Protein AF-A0AAU8P991-F1 (afdb_monomer)

pLDDT: mean 91.73, std 12.85, range [40.94, 98.5]

Solvent-accessible surface area (backbone atoms only — not comparable to full-atom values): 6322 Å² total; per-residue (Å²): 134,84,81,77,74,77,77,77,81,64,80,23,29,43,45,79,46,72,27,43,39,90,94,50,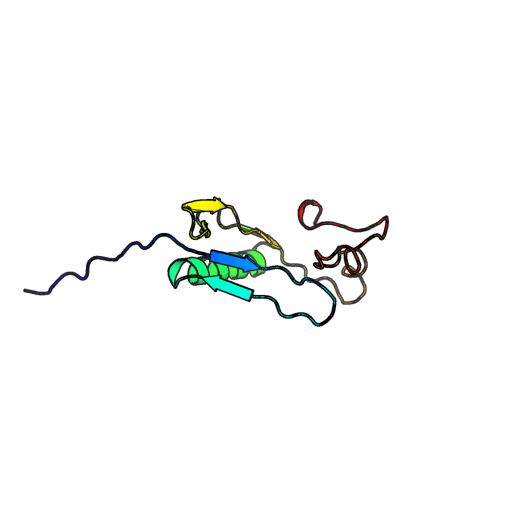75,67,50,76,52,54,44,74,55,20,46,52,48,53,52,51,21,46,57,36,6,76,74,64,45,45,20,58,52,82,44,64,32,18,39,98,88,66,56,64,41,63,56,75,36,77,47,80,89,62,52,86,61,65,73,50,77,34,48,51,57,75,26,70,32,85,92,50,34,66,78,72,91,78,50,39,46,84,91,73,105

Structure (mmCIF, N/CA/C/O backbone):
data_AF-A0AAU8P991-F1
#
_entry.id   AF-A0AAU8P991-F1
#
loop_
_atom_site.group_PDB
_atom_site.id
_atom_site.type_symbol
_atom_site.label_atom_id
_atom_site.label_alt_id
_atom_site.label_comp_id
_atom_site.label_asym_id
_atom_site.label_entity_id
_atom_site.label_seq_id
_atom_site.pdbx_PDB_ins_code
_atom_site.Cartn_x
_atom_site.Cartn_y
_atom_site.Cartn_z
_atom_site.occupancy
_atom_site.B_iso_or_equiv
_atom_site.auth_seq_id
_atom_site.auth_comp_id
_atom_site.auth_asym_id
_atom_site.auth_atom_id
_atom_site.pdbx_PDB_model_num
ATOM 1 N N . MET A 1 1 ? -22.497 13.100 36.579 1.00 40.94 1 MET A N 1
ATOM 2 C CA . MET A 1 1 ? -22.867 12.902 35.159 1.00 40.94 1 MET A CA 1
ATOM 3 C C . MET A 1 1 ? -21.591 12.662 34.362 1.00 40.94 1 MET A C 1
ATOM 5 O O . MET A 1 1 ? -20.772 13.566 34.263 1.00 40.94 1 MET A O 1
ATOM 9 N N . SER A 1 2 ? -21.364 11.434 33.892 1.00 50.59 2 SER A N 1
ATOM 10 C CA . SER A 1 2 ? -20.170 11.083 33.112 1.00 50.59 2 SER A CA 1
ATOM 11 C C . SER A 1 2 ? -20.309 11.628 31.689 1.00 50.59 2 SER A C 1
ATOM 13 O O . SER A 1 2 ? -21.279 11.311 30.999 1.00 50.59 2 SER A O 1
ATOM 15 N N . LYS A 1 3 ? -19.370 12.477 31.252 1.00 48.78 3 LYS A N 1
ATOM 16 C CA . LYS A 1 3 ? -19.290 12.933 29.859 1.00 48.78 3 LYS A CA 1
ATOM 17 C C . LYS A 1 3 ? -18.961 11.718 28.991 1.00 48.78 3 LYS A C 1
ATOM 19 O O . LYS A 1 3 ? -17.815 11.278 28.938 1.00 48.78 3 LYS A O 1
ATOM 24 N N . ARG A 1 4 ? -19.971 11.170 28.313 1.00 53.06 4 ARG A N 1
ATOM 25 C CA . ARG A 1 4 ? -19.809 10.166 27.255 1.00 53.06 4 ARG A CA 1
ATOM 26 C C . ARG A 1 4 ? -18.880 10.786 26.202 1.00 53.06 4 ARG A C 1
ATOM 28 O O . ARG A 1 4 ? -19.287 11.714 25.509 1.00 53.06 4 ARG A O 1
ATOM 35 N N . LYS A 1 5 ? -17.613 10.352 26.143 1.00 52.94 5 LYS A N 1
ATOM 36 C CA . LYS A 1 5 ? -16.674 10.772 25.091 1.00 52.94 5 LYS A CA 1
ATOM 37 C C . LYS A 1 5 ? -17.343 10.447 23.753 1.00 52.94 5 LYS A C 1
ATOM 39 O O . LYS A 1 5 ? -17.579 9.273 23.473 1.00 52.94 5 LYS A O 1
ATOM 44 N N . LYS A 1 6 ? -17.697 11.465 22.958 1.00 47.97 6 LYS A N 1
ATOM 45 C CA . LYS A 1 6 ? -18.040 11.262 21.545 1.00 47.97 6 LYS A CA 1
ATOM 46 C C . LYS A 1 6 ? -16.865 10.491 20.942 1.00 47.97 6 LYS A C 1
ATOM 48 O O . LYS A 1 6 ? -15.741 10.983 20.997 1.00 47.97 6 LYS A O 1
ATOM 53 N N . LYS A 1 7 ? -17.095 9.272 20.442 1.00 50.62 7 LYS A N 1
ATOM 54 C CA . LYS A 1 7 ? -16.136 8.634 19.536 1.00 50.62 7 LYS A CA 1
ATOM 55 C C . LYS A 1 7 ? -16.063 9.575 18.339 1.00 50.62 7 LYS A C 1
ATOM 57 O O . LYS A 1 7 ? -17.027 9.654 17.587 1.00 50.62 7 LYS A O 1
ATOM 62 N N . ASN A 1 8 ? 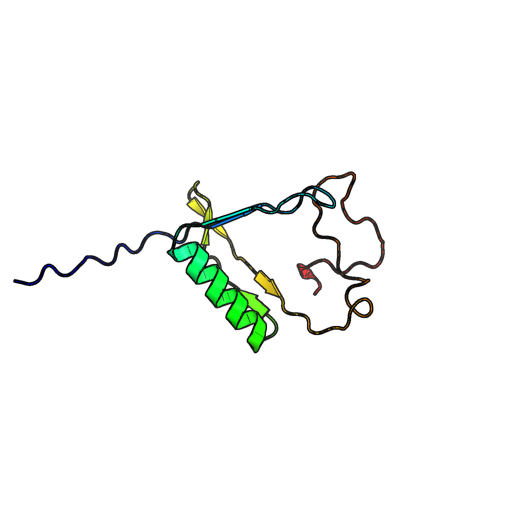-14.986 10.347 18.231 1.00 54.03 8 ASN A N 1
ATOM 63 C CA . ASN A 1 8 ? -14.661 11.021 16.985 1.00 54.03 8 ASN A CA 1
ATOM 64 C C . ASN A 1 8 ? -14.370 9.884 16.001 1.00 54.03 8 ASN A C 1
ATOM 66 O O . ASN A 1 8 ? -13.339 9.218 16.100 1.00 54.03 8 ASN A O 1
ATOM 70 N N . THR A 1 9 ? -15.342 9.551 15.158 1.00 60.16 9 THR A N 1
ATOM 71 C CA . THR A 1 9 ? -15.140 8.652 14.023 1.00 60.16 9 THR A CA 1
ATOM 72 C C . THR A 1 9 ? -14.431 9.477 12.962 1.00 60.16 9 THR A C 1
ATOM 74 O O . THR A 1 9 ? -15.064 9.977 12.037 1.00 60.16 9 THR A O 1
ATOM 77 N N . GLU A 1 10 ? -13.148 9.758 13.187 1.00 81.88 10 GLU A N 1
ATOM 78 C CA . GLU A 1 10 ? -12.349 10.451 12.183 1.00 81.88 10 GLU A CA 1
ATOM 79 C C . GLU A 1 10 ? -12.219 9.557 10.959 1.00 81.88 10 GLU A C 1
ATOM 81 O O . GLU A 1 10 ? -12.067 8.339 11.088 1.00 81.88 10 GLU A O 1
ATOM 86 N N . ILE A 1 11 ? -12.320 10.182 9.789 1.00 92.44 11 ILE A N 1
ATOM 87 C CA . ILE A 1 11 ? -12.130 9.535 8.494 1.00 92.44 11 ILE A CA 1
ATOM 88 C C . ILE A 1 11 ? -10.744 8.870 8.506 1.00 92.44 11 ILE A C 1
ATOM 90 O O . ILE A 1 11 ? -9.786 9.535 8.907 1.00 92.44 11 ILE A O 1
ATOM 94 N N . PRO A 1 12 ? -10.603 7.588 8.133 1.00 96.75 12 PRO A N 1
ATOM 95 C CA . PRO A 1 12 ? -9.302 6.931 8.076 1.00 96.75 12 PRO A CA 1
ATOM 96 C C . PRO A 1 12 ? -8.443 7.558 6.976 1.00 96.75 12 PRO A C 1
ATOM 98 O O . PRO A 1 12 ? -8.645 7.303 5.793 1.00 96.75 12 PRO A O 1
ATOM 101 N N . LEU A 1 13 ? -7.495 8.406 7.368 1.00 97.75 13 LEU A N 1
ATOM 102 C CA . LEU A 1 13 ? -6.590 9.066 6.434 1.00 97.75 13 LEU A CA 1
ATOM 103 C C . LEU A 1 13 ? -5.312 8.251 6.322 1.00 97.75 13 LEU A C 1
ATOM 105 O O . LEU A 1 13 ? -4.684 7.955 7.343 1.00 97.75 13 LEU A O 1
ATOM 109 N N . LEU A 1 14 ? -4.926 7.915 5.096 1.00 98.06 14 LEU A N 1
ATOM 110 C CA . LEU A 1 14 ? -3.715 7.163 4.812 1.00 98.06 14 LEU A CA 1
ATOM 111 C C . LEU A 1 14 ? -3.134 7.609 3.471 1.00 98.06 14 LEU A C 1
ATOM 113 O O . LEU A 1 14 ? -3.815 7.607 2.452 1.00 98.06 14 LEU A O 1
ATOM 117 N N . HIS A 1 15 ? -1.854 7.943 3.473 1.00 98.19 15 HIS A N 1
ATOM 118 C CA . HIS A 1 15 ? -1.050 8.215 2.295 1.00 98.19 15 HIS A CA 1
ATOM 119 C C . HIS A 1 15 ? 0.122 7.242 2.282 1.00 98.19 15 HIS A C 1
ATOM 121 O O . HIS A 1 15 ? 0.855 7.136 3.269 1.00 98.19 15 HIS A O 1
ATOM 127 N N . VAL A 1 16 ? 0.302 6.551 1.161 1.00 96.00 16 VAL A N 1
ATOM 128 C CA . VAL A 1 16 ? 1.425 5.641 0.935 1.00 96.00 16 VAL A CA 1
ATOM 129 C C . VAL A 1 16 ? 2.252 6.197 -0.212 1.00 96.00 16 VAL A C 1
ATOM 131 O O . VAL A 1 16 ? 1.767 6.329 -1.333 1.00 96.00 16 VAL A O 1
ATOM 134 N N . TYR A 1 17 ? 3.502 6.535 0.079 1.00 96.00 17 TYR A N 1
ATOM 135 C CA . TYR A 1 17 ? 4.454 7.049 -0.893 1.00 96.00 17 TYR A CA 1
ATOM 136 C C . TYR A 1 17 ? 5.481 5.959 -1.188 1.00 96.00 17 TYR A C 1
ATOM 138 O O . TYR A 1 17 ? 6.275 5.588 -0.319 1.00 96.00 17 TYR A O 1
ATOM 146 N N . GLY A 1 18 ? 5.416 5.422 -2.408 1.00 93.31 18 GLY A N 1
ATOM 147 C CA . GLY A 1 18 ? 6.305 4.362 -2.875 1.00 93.31 18 GLY A CA 1
ATOM 148 C C . GLY A 1 18 ? 7.757 4.820 -3.016 1.00 93.31 18 GLY A C 1
ATOM 149 O O . GLY A 1 18 ? 8.048 6.011 -3.153 1.00 93.31 18 GLY A O 1
ATOM 150 N N . GLN A 1 19 ? 8.664 3.847 -3.019 1.00 96.75 19 GLN A N 1
ATOM 151 C CA . GLN A 1 19 ? 10.099 4.074 -3.148 1.00 96.75 19 GLN A CA 1
ATOM 152 C C . GLN A 1 19 ? 10.436 4.593 -4.554 1.00 96.75 19 GLN A C 1
ATOM 154 O O . GLN A 1 19 ? 10.027 3.999 -5.551 1.00 96.75 19 GLN A O 1
ATOM 159 N N . HIS A 1 20 ? 11.170 5.702 -4.657 1.00 96.81 20 HIS A N 1
ATOM 160 C CA . HIS A 1 20 ? 11.501 6.295 -5.956 1.00 96.81 20 HIS A CA 1
ATOM 161 C C . HIS A 1 20 ? 12.603 5.509 -6.684 1.00 96.81 20 HIS A C 1
ATOM 163 O O . HIS A 1 20 ? 12.402 5.111 -7.834 1.00 96.81 20 HIS A O 1
ATOM 169 N N . ALA A 1 21 ? 13.713 5.219 -6.004 1.00 97.75 21 ALA A N 1
ATOM 170 C CA . ALA A 1 21 ? 14.803 4.382 -6.497 1.00 97.75 21 ALA A CA 1
ATOM 171 C C . ALA A 1 21 ? 15.403 3.498 -5.389 1.00 97.75 21 ALA A C 1
ATOM 173 O O . ALA A 1 21 ? 15.028 3.580 -4.219 1.00 97.75 21 ALA A O 1
ATOM 174 N N . TRP A 1 22 ? 16.357 2.636 -5.752 1.00 97.00 22 TRP A N 1
ATOM 175 C CA . TRP A 1 22 ? 17.106 1.834 -4.784 1.00 97.00 22 TRP A CA 1
ATOM 176 C C . TRP A 1 22 ? 17.678 2.715 -3.657 1.00 97.00 22 TRP A C 1
ATOM 178 O O . TRP A 1 22 ? 18.236 3.779 -3.905 1.00 97.00 22 TRP A O 1
ATOM 188 N N . HIS A 1 23 ? 17.563 2.237 -2.417 1.00 96.31 23 HIS A N 1
ATOM 189 C CA . HIS A 1 23 ? 18.009 2.917 -1.190 1.00 96.31 23 HIS A CA 1
ATOM 190 C C . HIS A 1 23 ? 17.208 4.159 -0.751 1.00 96.31 23 HIS A C 1
ATOM 192 O O . HIS A 1 23 ? 17.513 4.679 0.319 1.00 96.31 23 HIS A O 1
ATOM 198 N N . ASP A 1 24 ? 16.180 4.598 -1.488 1.00 97.06 24 ASP A N 1
ATOM 199 C CA . ASP A 1 24 ? 15.314 5.699 -1.037 1.00 97.06 24 ASP A CA 1
ATOM 200 C C . ASP A 1 24 ? 14.370 5.260 0.095 1.00 97.06 24 ASP A C 1
ATOM 202 O O . ASP A 1 24 ? 13.959 4.099 0.168 1.00 97.06 24 ASP A O 1
ATOM 206 N N . ASP A 1 25 ? 13.982 6.199 0.956 1.00 97.38 25 ASP A N 1
ATOM 207 C CA . ASP A 1 25 ? 12.975 5.964 1.992 1.00 97.38 25 ASP A CA 1
ATOM 208 C C . ASP A 1 25 ? 11.569 5.768 1.393 1.00 97.38 25 ASP A C 1
ATOM 210 O O . ASP A 1 25 ? 11.243 6.252 0.305 1.00 97.38 25 ASP A O 1
ATOM 214 N N . VAL A 1 26 ? 10.702 5.105 2.161 1.00 96.75 26 VAL A N 1
ATOM 215 C CA . VAL A 1 26 ? 9.250 5.095 1.938 1.00 96.75 26 VAL A CA 1
ATOM 216 C C . VAL A 1 26 ? 8.559 5.844 3.065 1.00 96.75 26 VAL A C 1
ATOM 218 O O . VAL A 1 26 ? 8.964 5.755 4.227 1.00 96.75 26 VAL A O 1
ATOM 221 N N . TYR A 1 27 ? 7.476 6.545 2.741 1.00 97.69 27 TYR A N 1
ATOM 222 C CA . TYR A 1 27 ? 6.678 7.250 3.738 1.00 97.69 27 TYR A CA 1
ATOM 223 C C . TYR A 1 27 ? 5.264 6.684 3.763 1.00 97.69 27 TYR A C 1
ATOM 225 O O . TYR A 1 27 ? 4.579 6.626 2.744 1.00 97.69 27 TYR A O 1
ATOM 233 N N . ILE A 1 28 ? 4.814 6.296 4.953 1.00 98.12 28 ILE A N 1
ATOM 234 C CA . ILE A 1 28 ? 3.416 5.972 5.226 1.00 98.12 28 ILE A CA 1
ATOM 235 C C . ILE A 1 28 ? 2.934 6.987 6.251 1.00 98.12 28 ILE A C 1
ATOM 237 O O . ILE A 1 28 ? 3.401 7.007 7.390 1.00 98.12 28 ILE A O 1
ATOM 241 N N . VAL A 1 29 ? 2.018 7.853 5.833 1.00 98.38 29 VAL A N 1
ATOM 242 C CA . VAL A 1 29 ? 1.473 8.924 6.667 1.00 98.38 29 VAL A CA 1
ATOM 243 C C . VAL A 1 29 ? -0.005 8.656 6.851 1.00 98.38 29 VAL A C 1
ATOM 245 O O . VAL A 1 29 ? -0.767 8.687 5.893 1.00 98.38 29 VAL A O 1
ATOM 248 N N . GLY A 1 30 ? -0.427 8.403 8.081 1.00 97.12 30 GLY A N 1
ATOM 249 C CA . GLY A 1 30 ? -1.837 8.218 8.380 1.00 97.12 30 GLY A CA 1
ATOM 250 C C . GLY A 1 30 ? -2.210 8.795 9.729 1.00 97.12 30 GLY A C 1
ATOM 251 O O . GLY A 1 30 ? -1.367 8.944 10.618 1.00 97.12 30 GLY A O 1
ATOM 252 N N . ASN A 1 31 ? -3.492 9.109 9.888 1.00 97.06 31 ASN A N 1
ATOM 253 C CA . ASN A 1 31 ? -4.030 9.321 11.223 1.00 97.06 31 ASN A CA 1
ATOM 254 C C . ASN A 1 31 ? -4.158 7.974 11.947 1.00 97.06 31 ASN A C 1
ATOM 256 O O . ASN A 1 31 ? -3.883 6.905 11.395 1.00 97.06 31 ASN A O 1
ATOM 260 N N . LYS A 1 32 ? -4.579 8.019 13.212 1.00 96.06 32 LYS A N 1
ATOM 261 C CA . LYS A 1 32 ? -4.699 6.812 14.029 1.00 96.06 32 LYS A CA 1
ATOM 262 C C . LYS A 1 32 ? -5.555 5.740 13.338 1.00 96.06 32 LYS A C 1
ATOM 264 O O . LYS A 1 32 ? -5.139 4.591 13.282 1.00 96.06 32 LYS A O 1
ATOM 269 N N . GLN A 1 33 ? -6.709 6.121 12.799 1.00 95.56 33 GLN A N 1
ATOM 270 C CA . GLN A 1 33 ? -7.665 5.218 12.164 1.00 95.56 33 GLN A CA 1
ATOM 271 C C . GLN A 1 33 ? -7.101 4.597 10.879 1.00 95.56 33 GLN A C 1
ATOM 273 O O . GLN A 1 33 ? -7.211 3.386 10.705 1.00 95.56 33 GLN A O 1
ATOM 278 N N . GLY A 1 34 ? -6.451 5.387 10.018 1.00 96.88 34 GLY A N 1
ATOM 279 C CA . GLY A 1 34 ? -5.818 4.886 8.794 1.00 96.88 34 GLY A CA 1
ATOM 280 C C . GLY A 1 34 ? -4.671 3.912 9.079 1.00 96.88 34 GLY A C 1
ATOM 281 O O . GLY A 1 34 ? -4.590 2.852 8.461 1.00 96.88 34 GLY A O 1
ATOM 282 N N . LEU A 1 35 ? -3.824 4.211 10.073 1.00 97.94 35 LEU A N 1
ATOM 283 C CA . LEU A 1 35 ? -2.741 3.307 10.486 1.00 97.94 35 LEU A CA 1
ATOM 284 C C . LEU A 1 35 ? -3.266 2.033 11.169 1.00 97.94 35 LEU A C 1
ATOM 286 O O . LEU A 1 35 ? -2.721 0.950 10.957 1.00 97.94 35 LEU A O 1
ATOM 290 N N . GLU A 1 36 ? -4.331 2.134 11.971 1.00 97.19 36 GLU A N 1
ATOM 291 C CA . GLU A 1 36 ? -4.999 0.968 12.563 1.00 97.19 36 GLU A CA 1
ATOM 292 C C . GLU A 1 36 ? -5.620 0.064 11.486 1.00 97.19 36 GLU A C 1
ATOM 294 O O . GLU A 1 36 ? -5.505 -1.159 11.592 1.00 97.19 36 GLU A O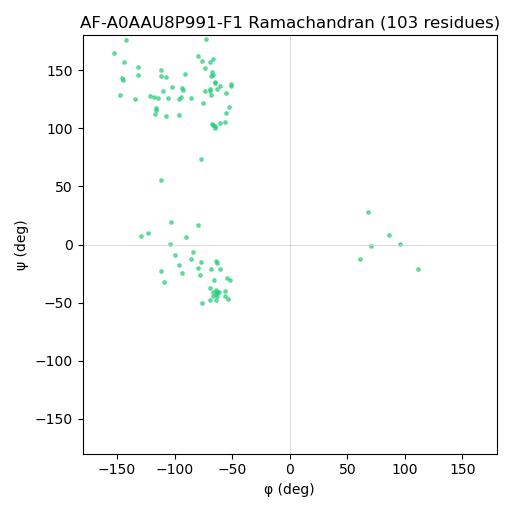 1
ATOM 299 N N . MET A 1 37 ? -6.214 0.640 10.434 1.00 96.88 37 MET A N 1
ATOM 300 C CA . MET A 1 37 ? -6.721 -0.110 9.279 1.00 96.88 37 MET A CA 1
ATOM 301 C C . MET A 1 37 ? -5.600 -0.810 8.512 1.00 96.88 37 MET A C 1
ATOM 303 O O . MET A 1 37 ? -5.705 -2.010 8.267 1.00 96.88 37 MET A O 1
ATOM 307 N N . LEU A 1 38 ? -4.501 -0.111 8.209 1.00 97.88 38 LEU A N 1
ATOM 308 C CA . LEU A 1 38 ? -3.337 -0.722 7.560 1.00 97.88 38 LEU A CA 1
ATOM 309 C C . LEU A 1 38 ? -2.802 -1.912 8.371 1.00 97.88 38 LEU A C 1
ATOM 311 O O . LEU A 1 38 ? -2.540 -2.979 7.819 1.00 97.88 38 LEU A O 1
ATOM 315 N N . LEU A 1 39 ? -2.689 -1.762 9.694 1.00 98.19 39 LEU A N 1
ATOM 316 C CA . LEU A 1 39 ? -2.256 -2.845 10.577 1.00 98.19 39 LEU A CA 1
ATOM 317 C C . LEU A 1 39 ? -3.234 -4.028 10.570 1.00 98.19 39 LEU A C 1
ATOM 319 O O . LEU A 1 39 ? -2.802 -5.181 10.617 1.00 98.19 39 LEU A O 1
ATOM 323 N N . ALA A 1 40 ? -4.541 -3.764 10.563 1.00 97.69 40 ALA A N 1
ATOM 324 C CA . ALA A 1 40 ? -5.557 -4.809 10.504 1.00 97.69 40 ALA A CA 1
ATOM 325 C C . ALA A 1 40 ? -5.469 -5.597 9.190 1.00 97.69 40 ALA A C 1
ATOM 327 O O . ALA A 1 40 ? -5.455 -6.826 9.222 1.00 97.69 40 ALA A O 1
ATOM 328 N N . VAL A 1 41 ? -5.315 -4.894 8.069 1.00 98.06 41 VAL A N 1
ATOM 329 C CA . VAL A 1 41 ? -5.183 -5.491 6.737 1.00 98.06 41 VAL A CA 1
ATOM 330 C C . VAL A 1 41 ? -3.884 -6.283 6.596 1.00 98.06 41 VAL A C 1
ATOM 332 O O . VAL A 1 41 ? -3.907 -7.408 6.107 1.00 98.06 41 VAL A O 1
ATOM 335 N N . ALA A 1 42 ? -2.762 -5.782 7.118 1.00 98.38 42 ALA A N 1
ATOM 336 C CA . ALA A 1 42 ? -1.516 -6.549 7.152 1.00 98.38 42 ALA A CA 1
ATOM 337 C C . ALA A 1 42 ? -1.656 -7.839 7.978 1.00 98.38 42 ALA A C 1
ATOM 339 O O . ALA A 1 42 ? -1.195 -8.904 7.575 1.00 98.38 42 ALA A O 1
ATOM 340 N N . LYS A 1 43 ? -2.348 -7.776 9.124 1.00 98.50 43 LYS A N 1
ATOM 341 C CA . LYS A 1 43 ? -2.650 -8.967 9.935 1.00 98.50 43 LYS A CA 1
ATOM 342 C C . LYS A 1 43 ? -3.582 -9.950 9.234 1.00 98.50 43 LYS A C 1
ATOM 344 O O . LYS A 1 43 ? -3.507 -11.136 9.542 1.00 98.50 43 LYS A O 1
ATOM 349 N N . GLN A 1 44 ? -4.479 -9.470 8.378 1.00 98.25 44 GLN A N 1
ATOM 350 C CA . GLN A 1 44 ? -5.329 -10.326 7.560 1.00 98.25 44 GLN A CA 1
ATOM 351 C C . GLN A 1 44 ? -4.497 -11.040 6.494 1.00 98.25 44 GLN A C 1
ATOM 353 O O . GLN A 1 44 ? -4.570 -12.260 6.412 1.00 98.25 44 GLN A O 1
ATOM 358 N N . ALA A 1 45 ? -3.631 -10.318 5.777 1.00 98.38 45 ALA A N 1
ATOM 359 C CA . ALA A 1 45 ? -2.738 -10.908 4.781 1.00 98.38 45 ALA A CA 1
ATOM 360 C C . ALA A 1 45 ? -1.858 -12.019 5.372 1.00 98.38 45 ALA A C 1
ATOM 362 O O . ALA A 1 45 ? -1.728 -13.077 4.780 1.00 98.38 45 ALA A O 1
ATOM 363 N N . LEU A 1 46 ? -1.349 -11.844 6.595 1.00 98.12 46 LEU A N 1
ATOM 364 C CA . LEU A 1 46 ? -0.591 -12.890 7.298 1.00 98.12 46 LEU A CA 1
ATOM 365 C C . LEU A 1 46 ? -1.398 -14.165 7.628 1.00 98.12 46 LEU A C 1
ATOM 367 O O . LEU A 1 46 ? -0.811 -15.154 8.057 1.00 98.12 46 LEU A O 1
ATOM 371 N N . LYS A 1 47 ? -2.731 -14.137 7.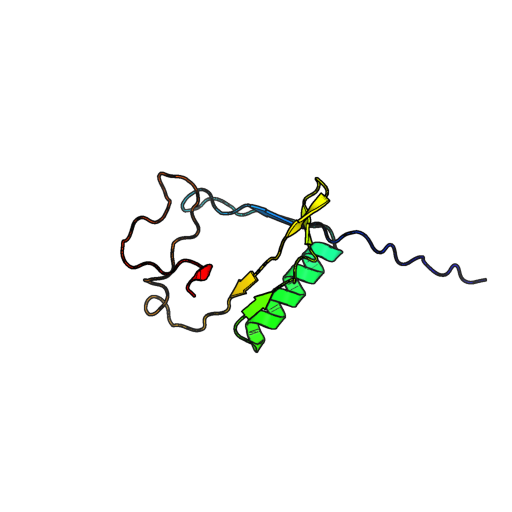530 1.00 97.81 47 LYS A N 1
ATOM 372 C CA . LYS A 1 47 ? -3.618 -15.276 7.828 1.00 97.81 47 LYS A CA 1
ATOM 373 C C . LYS A 1 47 ? -4.269 -15.877 6.588 1.00 97.81 47 LYS A C 1
ATOM 375 O O . LYS A 1 47 ? -4.599 -17.057 6.602 1.00 97.81 47 LYS A O 1
ATOM 380 N N . GLU A 1 48 ? -4.543 -15.039 5.597 1.00 97.31 48 GLU A N 1
ATOM 381 C CA . GLU A 1 48 ? -5.386 -15.342 4.437 1.00 97.31 48 GLU A CA 1
ATOM 382 C C . GLU A 1 48 ? -4.630 -15.135 3.115 1.00 97.31 48 GLU A C 1
ATOM 384 O O . GLU A 1 48 ? -5.248 -15.094 2.057 1.00 97.31 48 GLU A O 1
ATOM 389 N N . ASP A 1 49 ? -3.312 -14.929 3.177 1.00 96.56 49 ASP A N 1
ATOM 390 C CA . ASP A 1 49 ? -2.395 -14.570 2.082 1.00 96.56 49 ASP A CA 1
ATOM 391 C C . ASP A 1 49 ? -2.696 -13.224 1.388 1.00 96.56 49 ASP A C 1
ATOM 393 O O . ASP A 1 49 ? -1.858 -12.656 0.685 1.00 96.56 49 ASP A O 1
ATOM 397 N N . ARG A 1 50 ? -3.867 -12.639 1.654 1.00 97.50 50 ARG A N 1
ATOM 398 C CA . ARG A 1 50 ? -4.320 -11.344 1.151 1.00 97.50 50 ARG A CA 1
ATOM 399 C C . ARG A 1 50 ? -5.153 -10.613 2.199 1.00 97.50 50 ARG A C 1
ATOM 401 O O . ARG A 1 50 ? -5.976 -11.201 2.891 1.00 97.50 50 ARG A O 1
ATOM 408 N N . GLY A 1 51 ? -4.970 -9.303 2.285 1.00 97.75 51 GLY A N 1
ATOM 409 C CA . GLY A 1 51 ? -5.862 -8.398 2.998 1.00 97.75 51 GLY A CA 1
ATOM 410 C C . GLY A 1 51 ? -6.204 -7.194 2.128 1.00 97.75 51 GLY A C 1
ATOM 411 O O . GLY A 1 51 ? -5.406 -6.787 1.283 1.00 97.75 51 GLY A O 1
ATOM 412 N N . GLU A 1 52 ? -7.366 -6.589 2.362 1.00 97.19 52 GLU A N 1
ATOM 413 C CA . GLU A 1 52 ? -7.788 -5.385 1.647 1.00 97.19 52 GLU A CA 1
ATOM 414 C C . GLU A 1 52 ? -8.612 -4.454 2.547 1.00 97.19 52 GLU A C 1
ATOM 416 O O . GLU A 1 52 ? -9.404 -4.922 3.362 1.00 97.19 52 GLU A O 1
ATOM 421 N N . THR A 1 53 ? -8.446 -3.133 2.406 1.00 94.50 53 THR A N 1
ATOM 422 C CA . THR A 1 53 ? -9.259 -2.150 3.154 1.00 94.50 53 THR A CA 1
ATOM 423 C C . THR A 1 53 ? -10.674 -1.967 2.600 1.00 94.50 53 THR A C 1
ATOM 425 O O . THR A 1 53 ? -11.495 -1.365 3.277 1.00 94.50 53 THR A O 1
ATOM 428 N N . GLY A 1 54 ? -10.970 -2.427 1.381 1.00 88.19 54 GLY A N 1
ATOM 429 C CA . GLY A 1 54 ? -12.304 -2.348 0.773 1.00 88.19 54 GLY A CA 1
ATOM 430 C C . GLY A 1 54 ? -12.772 -0.930 0.423 1.00 88.19 54 GLY A C 1
ATOM 431 O O . GLY A 1 54 ? -13.972 -0.678 0.416 1.00 88.19 54 GLY A O 1
ATOM 432 N N . GLY A 1 55 ? -11.849 -0.005 0.146 1.00 84.44 55 GLY A N 1
ATOM 433 C CA . GLY A 1 55 ? -12.173 1.392 -0.172 1.00 84.44 55 GLY A CA 1
ATOM 434 C C . GLY A 1 55 ? -12.334 2.315 1.041 1.00 84.44 55 GLY A C 1
ATOM 435 O O . GLY A 1 55 ? -12.740 3.461 0.878 1.00 84.44 55 GLY A O 1
ATOM 436 N N . ASP A 1 56 ? -12.017 1.838 2.248 1.00 91.06 56 ASP A N 1
ATOM 437 C CA . ASP A 1 56 ? -12.300 2.557 3.499 1.00 91.06 56 ASP A CA 1
ATOM 438 C C . ASP A 1 56 ? -11.179 3.500 3.980 1.00 91.06 56 ASP A C 1
ATOM 440 O O . ASP A 1 56 ? -11.260 4.049 5.084 1.00 91.06 56 ASP A O 1
ATOM 444 N N . VAL A 1 57 ? -10.126 3.702 3.182 1.00 96.75 57 VAL A N 1
ATOM 445 C CA . VAL A 1 57 ? -9.080 4.693 3.476 1.00 96.75 57 VAL A CA 1
ATOM 446 C C . VAL A 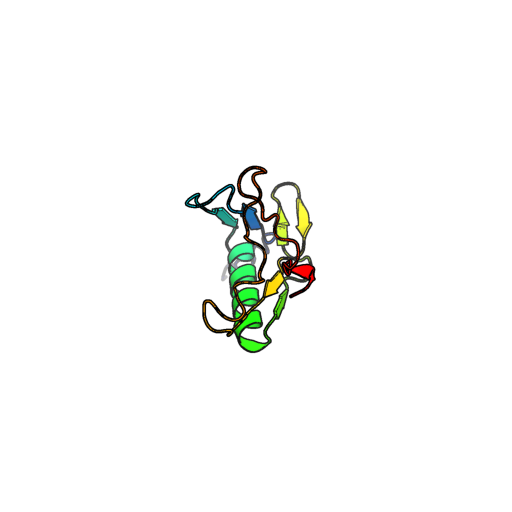1 57 ? -9.11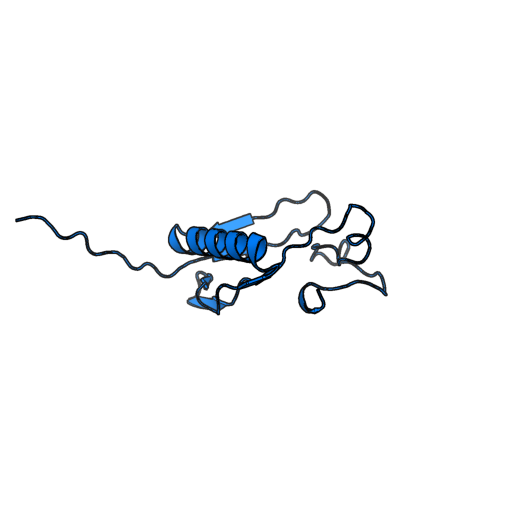4 5.832 2.473 1.00 96.75 57 VAL A C 1
ATOM 448 O O . VAL A 1 57 ? -9.503 5.657 1.322 1.00 96.75 57 VAL A O 1
ATOM 451 N N . PHE A 1 58 ? -8.698 7.007 2.933 1.00 97.69 58 PHE A N 1
ATOM 452 C CA . PHE A 1 58 ? -8.855 8.251 2.196 1.00 97.69 58 PHE A CA 1
ATOM 453 C C . PHE A 1 58 ? -7.552 9.044 2.166 1.00 97.69 58 PHE A C 1
ATOM 455 O O . PHE A 1 58 ? -6.788 9.065 3.138 1.00 97.69 58 PHE A O 1
ATOM 462 N N . THR A 1 59 ? -7.313 9.738 1.062 1.00 97.25 59 THR A N 1
ATOM 463 C CA . THR A 1 59 ? -6.304 10.793 0.972 1.00 97.25 59 THR A CA 1
ATOM 464 C C . THR A 1 59 ? -6.832 12.097 1.579 1.00 97.25 59 THR A C 1
ATOM 466 O O . THR A 1 59 ? -8.028 12.280 1.801 1.00 97.25 59 THR A O 1
ATOM 469 N N . ALA A 1 60 ? -5.934 13.030 1.898 1.00 96.06 60 ALA A N 1
ATOM 470 C CA . ALA A 1 60 ? -6.270 14.311 2.525 1.00 96.06 60 ALA A CA 1
ATOM 471 C C . ALA A 1 60 ? -7.172 15.232 1.678 1.00 96.06 60 ALA A C 1
ATOM 473 O O . ALA A 1 60 ? -7.743 16.174 2.223 1.00 96.06 60 ALA A O 1
ATOM 474 N N . ASP A 1 61 ? -7.305 14.978 0.375 1.00 96.19 61 ASP A N 1
ATOM 475 C CA . ASP A 1 61 ? -8.270 15.644 -0.511 1.00 96.19 61 ASP A CA 1
ATOM 476 C C . ASP A 1 61 ? -9.673 15.008 -0.471 1.00 96.19 61 ASP A C 1
ATOM 478 O O . ASP A 1 61 ? -10.618 15.586 -1.005 1.00 96.19 61 ASP A O 1
ATOM 482 N N . GLY A 1 62 ? -9.832 13.879 0.226 1.00 94.75 62 GLY A N 1
ATOM 483 C CA . GLY A 1 62 ? -11.103 13.190 0.431 1.00 94.75 62 GLY A CA 1
ATOM 484 C C . GLY A 1 62 ? -11.379 12.046 -0.542 1.00 94.75 62 GLY A C 1
ATOM 485 O O . GLY A 1 62 ? -12.424 11.410 -0.405 1.00 94.75 62 GLY A O 1
ATOM 486 N N . GLU A 1 63 ? -10.477 11.753 -1.481 1.00 96.00 63 GLU A N 1
ATOM 487 C CA . GLU A 1 63 ? -10.633 10.615 -2.391 1.00 96.00 63 GLU A CA 1
ATOM 488 C C . GLU A 1 63 ? -10.373 9.286 -1.665 1.00 96.00 63 GLU A C 1
ATOM 490 O O . GLU A 1 63 ? -9.406 9.131 -0.914 1.00 96.00 63 GLU A O 1
ATOM 495 N N . GLY A 1 64 ? -11.278 8.326 -1.861 1.00 95.50 64 GLY A N 1
ATOM 496 C CA . GLY A 1 64 ? -11.209 7.000 -1.247 1.00 95.50 64 GLY A CA 1
ATOM 497 C C . GLY A 1 64 ? -10.463 5.997 -2.123 1.00 95.50 64 GLY A C 1
ATOM 498 O O . GLY A 1 64 ? -10.547 6.049 -3.350 1.00 95.50 64 GLY A O 1
ATOM 499 N N . TYR A 1 65 ? -9.753 5.054 -1.506 1.00 96.94 65 TYR A N 1
ATOM 500 C CA . TYR A 1 65 ? -9.057 3.982 -2.217 1.00 96.94 65 TYR A CA 1
ATOM 501 C C . TYR A 1 65 ? -8.900 2.713 -1.366 1.00 96.94 65 TYR A C 1
ATOM 503 O O . TYR A 1 65 ? -9.083 2.717 -0.146 1.00 96.94 65 TYR A O 1
ATOM 511 N N . SER A 1 66 ? -8.564 1.599 -2.024 1.00 96.56 66 SER A N 1
ATOM 512 C CA . SER A 1 66 ? -8.200 0.346 -1.355 1.00 96.56 66 SER A CA 1
ATOM 513 C C . SER A 1 66 ? -6.688 0.248 -1.176 1.00 96.56 66 SER A C 1
ATOM 515 O O . SER A 1 66 ? -5.933 0.447 -2.126 1.00 96.56 66 SER A O 1
ATOM 517 N N . VAL A 1 67 ? -6.243 -0.159 0.013 1.00 97.06 67 VAL A N 1
ATOM 518 C CA . VAL A 1 67 ? -4.911 -0.743 0.201 1.00 97.06 67 VAL A CA 1
ATOM 519 C C . VAL A 1 67 ? -5.053 -2.254 0.170 1.00 97.06 67 VAL A C 1
ATOM 521 O O . VAL A 1 67 ? -5.820 -2.817 0.951 1.00 97.06 67 VAL A O 1
ATOM 524 N N . ILE A 1 68 ? -4.287 -2.890 -0.711 1.00 97.69 68 ILE A N 1
ATOM 525 C CA . ILE A 1 68 ? -4.171 -4.342 -0.826 1.00 97.69 68 ILE A CA 1
ATOM 526 C C . ILE A 1 68 ? -2.812 -4.737 -0.246 1.00 97.69 68 ILE A C 1
ATOM 528 O O . ILE A 1 68 ? -1.785 -4.196 -0.653 1.00 97.69 68 ILE A O 1
ATOM 532 N N . VAL A 1 69 ? -2.802 -5.667 0.708 1.00 98.00 69 VAL A N 1
ATOM 533 C CA . VAL A 1 69 ? -1.573 -6.253 1.259 1.00 98.00 69 VAL A CA 1
ATOM 534 C C . VAL A 1 69 ? -1.541 -7.724 0.881 1.00 98.00 69 VAL A C 1
ATOM 536 O O . VAL A 1 69 ? -2.487 -8.457 1.158 1.00 98.00 69 VAL A O 1
ATOM 539 N N . LEU A 1 70 ? -0.449 -8.140 0.249 1.00 97.62 70 LEU A N 1
ATOM 540 C CA . LEU A 1 70 ? -0.220 -9.510 -0.192 1.00 97.62 70 LEU A CA 1
ATOM 541 C C . LEU A 1 70 ? 0.879 -10.120 0.668 1.00 97.62 70 LEU A C 1
ATOM 543 O O . LEU A 1 70 ? 1.919 -9.494 0.886 1.00 97.62 70 LEU A O 1
ATOM 547 N N . PHE A 1 71 ? 0.641 -11.323 1.172 1.00 96.81 71 PHE A N 1
ATOM 548 C CA . PHE A 1 71 ? 1.637 -12.099 1.890 1.00 96.81 71 PHE A CA 1
ATOM 549 C C . PHE A 1 71 ? 2.187 -13.187 0.970 1.00 96.81 71 PHE A C 1
ATOM 551 O O . PHE A 1 71 ? 1.445 -13.851 0.252 1.00 96.81 71 PHE A O 1
ATOM 558 N N . ARG A 1 72 ? 3.512 -13.344 0.981 1.00 93.94 72 ARG A N 1
ATOM 559 C CA . ARG A 1 72 ? 4.225 -14.398 0.261 1.00 93.94 72 ARG A CA 1
ATOM 560 C C . ARG A 1 72 ? 5.257 -15.007 1.195 1.00 93.94 72 ARG A C 1
ATOM 562 O O . ARG A 1 72 ? 6.099 -14.281 1.722 1.00 93.94 72 ARG A O 1
ATOM 569 N N . ASP A 1 73 ? 5.194 -16.323 1.353 1.00 94.06 73 ASP A N 1
ATOM 570 C CA . ASP A 1 73 ? 6.124 -17.115 2.174 1.00 94.06 73 ASP A CA 1
ATOM 571 C C . ASP A 1 73 ? 7.157 -17.873 1.316 1.00 94.06 73 ASP A C 1
ATOM 573 O O . ASP A 1 73 ? 7.760 -18.857 1.741 1.00 94.06 73 ASP A O 1
ATOM 577 N N . ASP A 1 74 ? 7.351 -17.437 0.065 1.00 93.81 74 ASP A N 1
ATOM 578 C CA . ASP A 1 74 ? 8.370 -17.997 -0.819 1.00 93.81 74 ASP A CA 1
ATOM 579 C C . ASP A 1 74 ? 9.779 -17.684 -0.295 1.00 93.81 74 ASP A C 1
ATOM 581 O O . ASP A 1 74 ? 10.044 -16.607 0.253 1.00 93.81 74 ASP A O 1
ATOM 585 N N . SER A 1 75 ? 10.715 -18.608 -0.513 1.00 94.69 75 SER A N 1
ATOM 586 C CA . SER A 1 75 ? 12.114 -18.414 -0.125 1.00 94.69 75 SER A CA 1
ATOM 587 C C . SER A 1 75 ? 12.775 -17.312 -0.953 1.00 94.69 75 SER A C 1
ATOM 589 O O . SER A 1 75 ? 12.468 -17.102 -2.118 1.00 94.69 75 SER A O 1
ATOM 591 N N . TRP A 1 76 ? 13.732 -16.595 -0.376 1.00 93.00 76 TRP A N 1
ATOM 592 C CA . TRP A 1 76 ? 14.560 -15.682 -1.159 1.00 93.00 76 TRP A CA 1
ATOM 593 C C . TRP A 1 76 ? 15.843 -16.396 -1.624 1.00 93.00 76 TRP A C 1
ATOM 595 O O . TRP A 1 76 ? 16.516 -16.984 -0.773 1.00 93.00 76 TRP A O 1
ATOM 605 N N . PRO A 1 77 ? 16.242 -16.296 -2.912 1.00 92.56 77 PRO A N 1
ATOM 606 C CA . PRO A 1 77 ? 15.611 -15.521 -3.993 1.00 92.56 77 PRO A CA 1
ATOM 607 C C . PRO A 1 77 ? 14.468 -16.233 -4.753 1.00 92.56 77 PRO A C 1
ATOM 609 O O . PRO A 1 77 ? 13.774 -15.577 -5.537 1.00 92.56 77 PRO A O 1
ATOM 612 N N . GLU A 1 78 ? 14.278 -17.542 -4.578 1.00 89.62 78 GLU A N 1
ATOM 613 C CA . GLU A 1 78 ? 13.324 -18.363 -5.337 1.00 89.62 78 GLU A CA 1
ATOM 614 C C . GLU A 1 78 ? 11.846 -18.029 -5.055 1.00 89.62 78 GLU A C 1
ATOM 616 O O . GLU A 1 78 ? 11.264 -18.474 -4.075 1.00 89.62 78 GLU A O 1
ATOM 621 N N . GLY A 1 79 ? 11.196 -17.315 -5.978 1.00 88.00 79 GLY A N 1
ATOM 622 C CA . GLY A 1 79 ? 9.800 -16.868 -5.842 1.00 88.00 79 GLY A CA 1
ATOM 623 C C . GLY A 1 79 ? 9.680 -15.352 -5.685 1.00 88.00 79 GLY A C 1
ATOM 624 O O . GLY A 1 79 ? 8.670 -14.773 -6.073 1.00 88.00 79 GLY A O 1
ATOM 625 N N . TRP A 1 80 ? 10.762 -14.691 -5.263 1.00 95.19 80 TRP A N 1
ATOM 626 C CA . TRP A 1 80 ? 10.886 -13.228 -5.250 1.00 95.19 80 TRP A CA 1
ATOM 627 C C . TRP A 1 80 ? 11.552 -12.676 -6.509 1.00 95.19 80 TRP A C 1
ATOM 629 O O . TRP A 1 80 ? 11.316 -11.535 -6.894 1.00 95.19 80 TRP A O 1
ATOM 639 N N . ASN A 1 81 ? 12.363 -13.485 -7.193 1.00 94.12 81 ASN A N 1
ATOM 640 C CA . ASN A 1 81 ? 13.084 -13.089 -8.400 1.00 94.12 81 ASN A CA 1
ATOM 641 C C . ASN A 1 81 ? 12.176 -12.662 -9.567 1.00 94.12 81 ASN A C 1
ATOM 643 O O . ASN A 1 81 ? 12.659 -11.956 -10.448 1.00 94.12 81 ASN A O 1
ATOM 647 N N . ARG A 1 82 ? 10.898 -13.058 -9.583 1.00 94.50 82 ARG A N 1
ATOM 648 C CA . ARG A 1 82 ? 9.906 -12.614 -10.578 1.00 94.50 82 ARG A CA 1
ATOM 649 C C . ARG A 1 82 ? 8.990 -11.504 -10.066 1.00 94.50 82 ARG A C 1
ATOM 651 O O . ARG A 1 82 ? 8.276 -10.932 -10.867 1.00 94.50 82 ARG A O 1
ATOM 658 N N . VAL A 1 83 ? 9.004 -11.153 -8.782 1.00 96.50 83 VAL A N 1
ATOM 659 C CA . VAL A 1 83 ? 8.192 -10.031 -8.285 1.00 96.50 83 VAL A CA 1
ATOM 660 C C . VAL A 1 83 ? 8.762 -8.724 -8.841 1.00 96.50 83 VAL A C 1
ATOM 662 O O . VAL A 1 83 ? 9.982 -8.515 -8.820 1.00 96.50 83 VAL A O 1
ATOM 665 N N . ALA A 1 84 ? 7.891 -7.868 -9.375 1.00 96.31 84 ALA A N 1
ATOM 666 C CA . ALA A 1 84 ? 8.279 -6.558 -9.880 1.00 96.31 84 ALA A CA 1
ATOM 667 C C . ALA A 1 84 ? 8.892 -5.702 -8.759 1.00 96.31 84 ALA A C 1
ATOM 669 O O . ALA A 1 84 ? 8.380 -5.651 -7.638 1.00 96.31 84 ALA A O 1
ATOM 670 N N . LEU A 1 85 ? 9.994 -5.010 -9.056 1.00 95.75 85 LEU A N 1
ATOM 671 C CA . LEU A 1 85 ? 10.601 -4.080 -8.102 1.00 95.75 85 LEU A CA 1
ATOM 672 C C . LEU A 1 85 ? 9.652 -2.897 -7.820 1.00 95.75 85 LEU A C 1
ATOM 674 O O . LEU A 1 85 ? 9.063 -2.357 -8.759 1.00 95.75 85 LEU A O 1
ATOM 678 N N . PRO A 1 86 ? 9.539 -2.423 -6.563 1.00 95.31 86 PRO A N 1
ATOM 679 C CA . PRO A 1 86 ? 8.554 -1.413 -6.163 1.00 95.31 86 PRO A CA 1
ATOM 680 C C . PRO A 1 86 ? 8.962 0.029 -6.527 1.00 95.31 86 PRO A C 1
ATOM 682 O O . PRO A 1 86 ? 8.439 0.984 -5.950 1.00 95.31 86 PRO A O 1
ATOM 685 N N . TYR A 1 87 ? 9.928 0.204 -7.433 1.00 96.88 87 TYR A N 1
ATOM 686 C CA . TYR A 1 87 ? 10.511 1.502 -7.767 1.00 96.88 87 TYR A CA 1
ATOM 687 C C . TYR A 1 87 ? 9.679 2.210 -8.836 1.00 96.88 87 TYR A C 1
ATOM 689 O O . TYR A 1 87 ? 9.452 1.658 -9.915 1.00 96.88 87 TYR A O 1
ATOM 697 N N . TRP A 1 88 ? 9.250 3.444 -8.568 1.00 94.12 88 TRP A N 1
ATOM 698 C CA . TRP A 1 88 ? 8.425 4.198 -9.520 1.00 94.12 88 TRP A CA 1
ATOM 699 C C . TRP A 1 88 ? 9.215 5.159 -10.416 1.00 94.12 88 TRP A C 1
A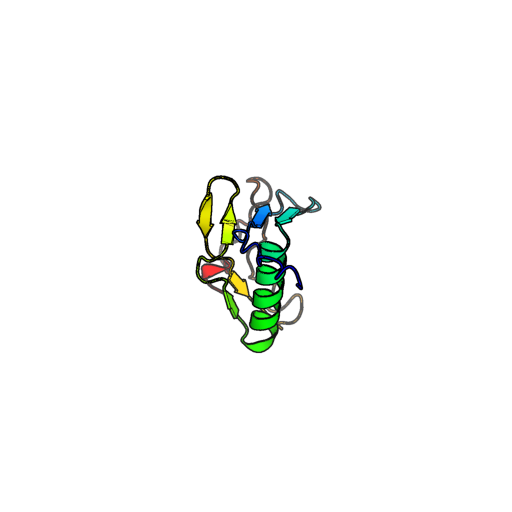TOM 701 O O . TRP A 1 88 ? 8.699 5.562 -11.457 1.00 94.12 88 TRP A O 1
ATOM 711 N N . GLY A 1 89 ? 10.453 5.523 -10.063 1.00 96.44 89 GLY A N 1
ATOM 712 C CA . GLY A 1 89 ? 11.283 6.396 -10.894 1.00 96.44 89 GLY A CA 1
ATOM 713 C C . GLY A 1 89 ? 11.728 5.697 -12.182 1.00 96.44 89 GLY A C 1
ATOM 714 O O . GLY A 1 89 ? 12.228 4.579 -12.134 1.00 96.44 89 GLY A O 1
ATOM 715 N N . ASP A 1 90 ? 11.623 6.351 -13.342 1.00 95.69 90 ASP A N 1
ATOM 716 C CA . ASP A 1 90 ? 11.864 5.732 -14.667 1.00 95.69 90 ASP A CA 1
ATOM 717 C C . ASP A 1 90 ? 13.234 5.047 -14.841 1.00 95.69 90 ASP A C 1
ATOM 719 O O . ASP A 1 90 ? 13.394 4.111 -15.637 1.00 95.69 90 ASP A O 1
ATOM 723 N N . HIS A 1 91 ? 14.246 5.532 -14.121 1.00 95.25 91 HIS A N 1
ATOM 724 C CA . HIS A 1 91 ? 15.608 4.996 -14.135 1.00 95.25 91 HIS A CA 1
ATOM 725 C C . HIS A 1 91 ? 15.769 3.742 -13.262 1.00 95.25 91 HIS A C 1
ATOM 727 O O . HIS A 1 91 ? 16.712 2.984 -13.476 1.00 95.25 91 HIS A O 1
ATOM 733 N N . ALA A 1 92 ? 14.858 3.520 -12.315 1.00 96.31 92 ALA A N 1
ATOM 734 C CA . ALA A 1 92 ? 14.867 2.402 -11.378 1.00 96.31 92 ALA A CA 1
ATOM 735 C C . ALA A 1 92 ? 13.724 1.406 -11.613 1.00 96.31 92 ALA A C 1
ATOM 737 O O . ALA A 1 92 ? 13.854 0.244 -11.239 1.00 96.31 92 ALA A O 1
ATOM 738 N N . ARG A 1 93 ? 12.633 1.832 -12.255 1.00 93.88 93 ARG A N 1
ATOM 739 C CA . ARG A 1 93 ? 11.466 1.001 -12.550 1.00 93.88 93 ARG A CA 1
ATOM 740 C C . ARG A 1 93 ? 11.867 -0.306 -13.224 1.00 93.88 93 ARG A C 1
ATOM 742 O O . ARG A 1 93 ? 12.710 -0.316 -14.124 1.00 93.88 93 ARG A O 1
ATOM 749 N N . ASP A 1 94 ? 11.222 -1.389 -12.805 1.00 94.88 94 ASP A N 1
ATOM 750 C CA . ASP A 1 94 ? 11.456 -2.714 -13.364 1.00 94.88 94 ASP A CA 1
ATOM 751 C C . ASP A 1 94 ? 11.086 -2.778 -14.853 1.00 94.88 94 ASP A C 1
ATOM 753 O O . ASP A 1 94 ? 10.038 -2.282 -15.270 1.00 94.88 94 ASP A O 1
ATOM 757 N N . LYS A 1 95 ? 11.975 -3.371 -15.655 1.00 94.06 95 LYS A N 1
ATOM 758 C CA . LYS A 1 95 ? 11.858 -3.486 -17.123 1.00 94.06 95 LYS A CA 1
ATOM 759 C C . LYS A 1 95 ? 12.060 -4.916 -17.616 1.00 94.06 95 LYS A C 1
ATOM 761 O O . LYS A 1 95 ? 12.184 -5.138 -18.817 1.00 94.06 95 LYS A O 1
ATOM 766 N N . ARG A 1 96 ? 12.165 -5.881 -16.702 1.00 94.81 96 ARG A N 1
ATOM 767 C CA . ARG A 1 96 ? 12.285 -7.298 -17.052 1.00 94.81 96 ARG A CA 1
ATOM 768 C C . ARG A 1 96 ? 10.960 -7.775 -17.663 1.00 94.81 96 ARG A C 1
ATOM 770 O O . ARG A 1 96 ? 9.900 -7.317 -17.257 1.00 94.81 96 ARG A O 1
ATOM 777 N N . GLU A 1 97 ? 11.023 -8.676 -18.640 1.00 91.31 97 GLU A N 1
ATOM 778 C CA . GLU A 1 97 ? 9.833 -9.105 -19.399 1.00 91.31 97 GLU A CA 1
ATOM 779 C C . GLU A 1 97 ? 8.949 -10.113 -18.645 1.00 91.31 97 GLU A C 1
ATOM 781 O O . GLU A 1 97 ? 7.749 -10.165 -18.883 1.00 91.31 97 GLU A O 1
ATOM 786 N N . ASP A 1 98 ? 9.522 -10.892 -17.724 1.00 91.19 98 ASP A N 1
ATOM 787 C CA . ASP A 1 98 ? 8.824 -11.945 -16.971 1.00 91.19 98 ASP A CA 1
ATOM 788 C C . ASP A 1 98 ? 8.693 -11.580 -15.482 1.00 91.19 98 ASP A C 1
ATOM 790 O O . ASP A 1 98 ? 9.182 -12.289 -14.597 1.00 91.19 98 ASP A O 1
ATOM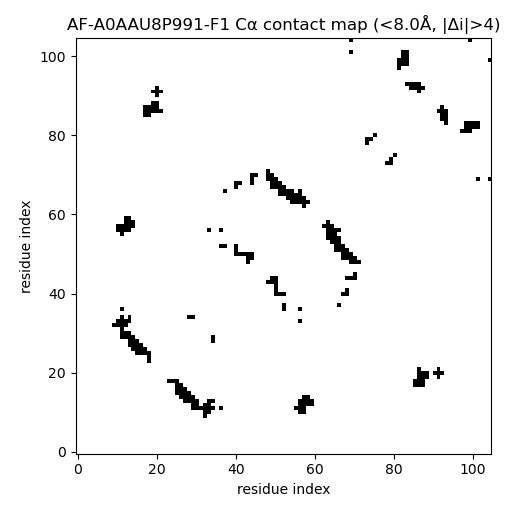 794 N N . VAL A 1 99 ? 8.093 -10.415 -15.216 1.00 95.56 99 VAL A N 1
ATOM 795 C CA . VAL A 1 99 ? 7.796 -9.944 -13.856 1.00 95.56 99 VAL A CA 1
ATOM 796 C C . VAL A 1 99 ? 6.311 -10.022 -13.544 1.00 95.56 99 VAL A C 1
ATOM 798 O O . VAL A 1 99 ? 5.466 -9.768 -14.395 1.00 95.56 99 VAL A O 1
ATOM 801 N N . LEU A 1 100 ? 6.017 -10.353 -12.296 1.00 95.69 100 LEU A N 1
ATOM 802 C CA . LEU A 1 100 ? 4.694 -10.367 -11.703 1.00 95.69 100 LEU A CA 1
ATOM 803 C C . LEU A 1 100 ? 4.494 -9.040 -10.974 1.00 95.69 100 LEU A C 1
ATOM 805 O O . LEU A 1 100 ? 5.174 -8.758 -9.978 1.00 95.69 100 LEU A O 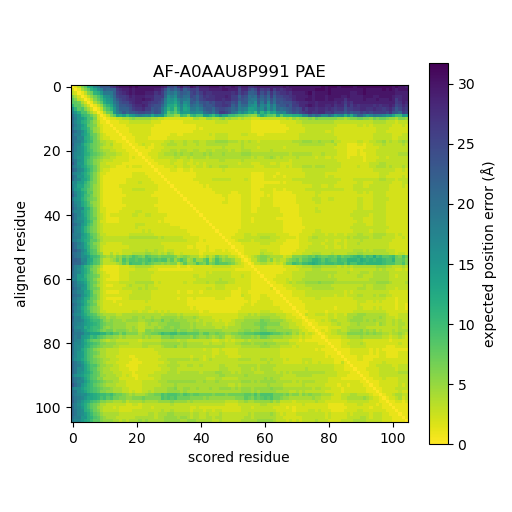1
ATOM 809 N N . TRP A 1 101 ? 3.591 -8.217 -11.497 1.00 95.38 101 TRP A N 1
ATOM 810 C CA . TRP A 1 101 ? 3.142 -7.006 -10.820 1.00 95.38 101 TRP A CA 1
ATOM 811 C C . TRP A 1 101 ? 2.173 -7.363 -9.690 1.00 95.38 101 TRP A C 1
ATOM 813 O O . TRP A 1 101 ? 1.595 -8.446 -9.724 1.00 95.38 101 TRP A O 1
ATOM 823 N N . PRO A 1 102 ? 1.978 -6.498 -8.677 1.00 94.81 102 PRO A N 1
ATOM 824 C CA . PRO A 1 102 ? 1.100 -6.799 -7.545 1.00 94.81 102 PRO A CA 1
ATOM 825 C C . PRO A 1 102 ? -0.318 -7.257 -7.915 1.00 94.81 102 PRO A C 1
ATOM 827 O O . PRO A 1 102 ? -0.910 -8.043 -7.186 1.00 94.81 102 PRO A O 1
ATOM 830 N N . GLU A 1 103 ? -0.866 -6.789 -9.034 1.00 93.31 103 GLU A N 1
ATOM 831 C CA . GLU A 1 103 ? -2.157 -7.218 -9.580 1.00 93.31 103 GLU A CA 1
ATOM 832 C C . GLU A 1 103 ? -2.182 -8.663 -10.114 1.00 93.31 103 GLU A C 1
ATOM 834 O O . GLU A 1 103 ? -3.260 -9.252 -10.191 1.00 93.31 103 GLU A O 1
ATOM 839 N N . ASP A 1 104 ? -1.017 -9.226 -10.437 1.00 92.75 104 ASP A N 1
ATOM 840 C CA . ASP A 1 104 ? -0.825 -10.575 -10.982 1.00 92.75 104 ASP A CA 1
ATOM 841 C C . ASP A 1 104 ? -0.292 -11.580 -9.936 1.00 92.75 104 ASP A C 1
ATOM 843 O O . ASP A 1 104 ? -0.026 -12.739 -10.274 1.00 92.75 104 ASP A O 1
ATOM 847 N N . LEU A 1 105 ? -0.072 -11.134 -8.690 1.00 90.81 105 LEU A N 1
ATOM 848 C CA . LEU A 1 105 ? 0.445 -11.953 -7.582 1.00 90.81 105 LEU A CA 1
ATOM 849 C C . LEU A 1 105 ? -0.641 -12.765 -6.867 1.00 90.81 105 LEU A C 1
ATOM 851 O O . LEU A 1 105 ? -1.792 -12.288 -6.733 1.00 90.81 105 LEU A O 1
#

Foldseek 3Di:
DDDPPPPPPDQWEWDWAFAAAPPGDTDIDTDPNVVVLVVVQQVVCVPPQKGKSVQRYAHPVGGTDMDIDGDDPDDPPGPVVQAWDRHDHPVHGDDDPRHQYPVRD

Radius of gyration: 17.24 Å; Cα contacts (8 Å, |Δi|>4): 155; chains: 1; bounding box: 41×34×55 Å

Nearest PDB structures (foldseek):
  7qa8-assembly1_A  TM=3.451E-01  e=2.928E+00  Saccharomyces cerevisiae

Organism: Desulfofundulus kuznetsovii (strain DSM 6115 / VKM B-1805 / 17) (NCBI:txid760568)

Secondary structure (DSSP, 8-state):
------------BEEEE---STT---EEEE-HHHHHHHHHHHHHHHHHSEEE-TT-EE-TTS-EE--EEE---PPTTTTTTTBPP---STTTS---SS-B-GGG-

Sequence (105 aa):
MSKRKKKNTEIPLLHVYGQHAWHDDVYIVGNKQGLEMLLAVAKQALKEDRGETGGDVFTADGEGYSVIVLFRDDSWPEGWNRVALPYWGDHARDKREDVLWPEDL

Mean predicted aligned error: 5.41 Å